Protein AF-A0A946XTW6-F1 (afdb_monomer_lite)

Foldseek 3Di:
DDWDDDPQKIAAPDFWGIKHHKDQDPPRQEIWIWIHTPDPDIDTDTDNYNVVRVVVVVVVSVVSVVD

Secondary structure (DSSP, 8-state):
-EEEEETTEEEEESSEEEEPPPEEPGGG--EE--EEESSS-EE--EESSHHHHHHHHHHHHHHHHH-

pLDDT: mean 86.76, std 9.66, range [60.81, 97.75]

Structure (mmCIF, N/CA/C/O backbone):
data_AF-A0A946XTW6-F1
#
_entry.id   AF-A0A946XTW6-F1
#
loop_
_atom_site.group_PDB
_atom_site.id
_atom_site.type_symbol
_atom_site.label_atom_id
_atom_site.label_alt_id
_atom_site.label_comp_id
_atom_site.label_asym_id
_atom_site.label_entity_id
_atom_site.label_seq_id
_atom_site.pdbx_PDB_ins_code
_atom_site.Cartn_x
_atom_site.Cartn_y
_atom_site.Cartn_z
_atom_site.occupancy
_atom_site.B_iso_or_equiv
_atom_site.auth_seq_id
_atom_site.auth_comp_id
_atom_site.auth_asym_id
_atom_site.auth_atom_id
_atom_site.pdbx_PDB_model_num
ATOM 1 N N . MET A 1 1 ? -7.241 7.361 14.027 1.00 70.38 1 MET A N 1
ATOM 2 C CA . MET A 1 1 ? -7.517 5.890 13.990 1.00 70.38 1 MET A CA 1
ATOM 3 C C . MET A 1 1 ? -6.300 5.104 14.525 1.00 70.38 1 MET A C 1
ATOM 5 O O . MET A 1 1 ? -5.206 5.648 14.473 1.00 70.38 1 MET A O 1
ATOM 9 N N . LYS A 1 2 ? -6.416 3.873 15.071 1.00 76.00 2 LYS A N 1
ATOM 10 C CA . LYS A 1 2 ? -5.217 3.096 15.493 1.00 76.00 2 LYS A CA 1
ATOM 11 C C . LYS A 1 2 ? -4.625 2.312 14.317 1.00 76.00 2 LYS A C 1
ATOM 13 O O . LYS A 1 2 ? -5.321 1.480 13.733 1.00 76.00 2 LYS A O 1
ATOM 18 N N . THR A 1 3 ? -3.341 2.537 14.044 1.00 77.56 3 THR A N 1
ATOM 19 C CA . THR A 1 3 ? -2.571 1.862 12.990 1.00 77.56 3 THR A CA 1
ATOM 20 C C . THR A 1 3 ? -1.465 1.015 13.609 1.00 77.56 3 THR A C 1
ATOM 22 O O . THR A 1 3 ? -0.711 1.499 14.452 1.00 77.56 3 THR A O 1
ATOM 25 N N . TYR A 1 4 ? -1.350 -0.239 13.177 1.00 82.44 4 TYR A N 1
ATOM 26 C CA . TYR A 1 4 ? -0.292 -1.156 13.597 1.00 82.44 4 TYR A CA 1
ATOM 27 C C . TYR A 1 4 ? 0.541 -1.560 12.389 1.00 82.44 4 TYR A C 1
ATOM 29 O O . TYR A 1 4 ? -0.010 -2.095 11.428 1.00 82.44 4 TYR A O 1
ATOM 37 N N . GLU A 1 5 ? 1.854 -1.337 12.445 1.00 82.25 5 GLU A N 1
ATOM 38 C CA . GLU A 1 5 ? 2.775 -1.778 11.399 1.00 82.25 5 GLU A CA 1
ATOM 39 C C . GLU A 1 5 ? 3.511 -3.055 11.814 1.00 82.25 5 GLU A C 1
ATOM 41 O O . GLU A 1 5 ? 4.120 -3.130 12.881 1.00 82.25 5 GLU A O 1
ATOM 46 N N . ILE A 1 6 ? 3.440 -4.077 10.963 1.00 84.12 6 ILE A N 1
ATOM 47 C CA . ILE A 1 6 ? 4.035 -5.394 11.187 1.00 84.12 6 ILE A CA 1
ATOM 48 C C . ILE A 1 6 ? 4.689 -5.836 9.880 1.00 84.12 6 ILE A C 1
ATOM 50 O O . ILE A 1 6 ? 3.992 -6.109 8.910 1.00 84.12 6 ILE A O 1
ATOM 54 N N . GLN A 1 7 ? 6.022 -5.932 9.833 1.00 84.19 7 GLN A N 1
ATOM 55 C CA . GLN A 1 7 ? 6.764 -6.503 8.689 1.00 84.19 7 GLN A CA 1
ATOM 56 C C . GLN A 1 7 ? 6.412 -5.876 7.317 1.00 84.19 7 GLN A C 1
ATOM 58 O O . GLN A 1 7 ? 6.341 -6.564 6.298 1.00 84.19 7 GLN A O 1
ATOM 63 N N . GLY A 1 8 ? 6.159 -4.563 7.281 1.00 81.25 8 GLY A N 1
ATOM 64 C CA . GLY A 1 8 ? 5.760 -3.845 6.064 1.00 81.25 8 GLY A CA 1
ATOM 65 C C . GLY A 1 8 ? 4.265 -3.924 5.739 1.00 81.25 8 GLY A C 1
ATOM 66 O O . GLY A 1 8 ? 3.837 -3.397 4.716 1.00 81.25 8 GLY A O 1
ATOM 67 N N . TYR A 1 9 ? 3.448 -4.513 6.606 1.00 84.00 9 TYR A N 1
ATOM 68 C CA . TYR A 1 9 ? 1.989 -4.488 6.528 1.00 84.00 9 TYR A CA 1
ATOM 69 C C . TYR A 1 9 ? 1.427 -3.498 7.543 1.00 84.00 9 TYR A C 1
ATOM 71 O O . TYR A 1 9 ? 1.935 -3.432 8.659 1.00 84.00 9 TYR A O 1
ATOM 79 N N . ALA A 1 10 ? 0.380 -2.755 7.182 1.00 84.94 10 ALA A N 1
ATOM 80 C CA . ALA A 1 10 ? -0.332 -1.890 8.120 1.00 84.94 10 ALA A CA 1
ATOM 81 C C . ALA A 1 10 ? -1.764 -2.396 8.334 1.00 84.94 10 ALA A C 1
ATOM 83 O O . ALA A 1 10 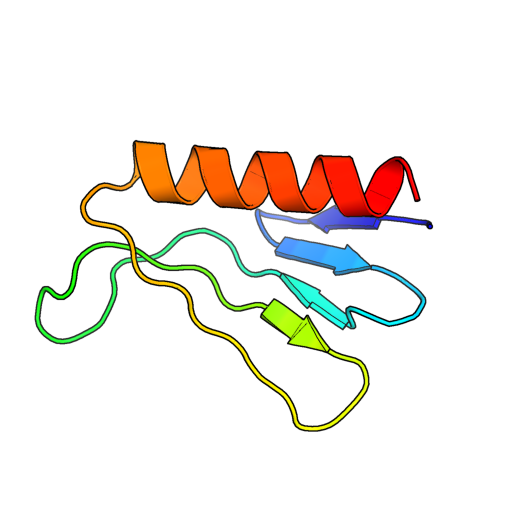? -2.508 -2.598 7.374 1.00 84.94 10 ALA A O 1
ATOM 84 N N . ILE A 1 11 ? -2.143 -2.600 9.595 1.00 79.00 11 ILE A N 1
ATOM 85 C CA . ILE A 1 11 ? -3.508 -2.933 10.015 1.00 79.00 11 ILE A CA 1
ATOM 86 C C . ILE A 1 11 ? -4.131 -1.667 10.577 1.00 79.00 11 ILE A C 1
ATOM 88 O O . ILE A 1 11 ? -3.565 -1.060 11.490 1.00 79.00 11 ILE A O 1
ATOM 92 N N . VAL A 1 12 ? -5.295 -1.285 10.054 1.00 76.81 12 VAL A N 1
ATOM 93 C CA . VAL A 1 12 ? -5.979 -0.068 10.483 1.00 76.81 12 VAL A CA 1
ATOM 94 C C . VAL A 1 12 ? -7.369 -0.412 11.010 1.00 76.81 12 VAL A C 1
ATOM 96 O O . VAL A 1 12 ? -8.253 -0.880 10.297 1.00 76.81 12 VAL A O 1
ATOM 99 N N . LEU A 1 13 ? -7.558 -0.251 12.317 1.00 67.88 13 LEU A N 1
ATOM 100 C CA . LEU A 1 13 ? -8.774 -0.705 12.992 1.00 67.88 13 LEU A CA 1
ATOM 101 C 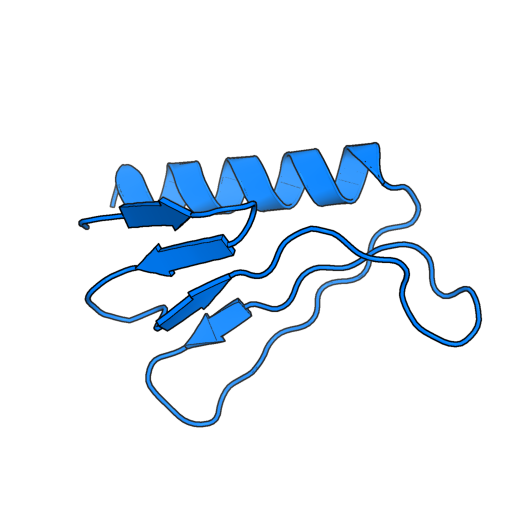C . LEU A 1 13 ? -9.888 0.346 12.847 1.00 67.88 13 LEU A C 1
ATOM 103 O O . LEU A 1 13 ? -10.031 1.169 13.744 1.00 67.88 13 LEU A O 1
ATOM 107 N N . ASP A 1 14 ? -10.610 0.336 11.712 1.00 70.75 14 ASP A N 1
ATOM 108 C CA . ASP A 1 14 ? -11.977 0.890 11.515 1.00 70.75 14 ASP A CA 1
ATOM 109 C C . ASP A 1 14 ? -12.505 0.599 10.079 1.00 70.75 14 ASP A C 1
ATOM 111 O O . ASP A 1 14 ? -13.299 -0.320 9.859 1.00 70.75 14 ASP A O 1
ATOM 115 N N . LYS A 1 15 ? -12.016 1.340 9.064 1.00 62.94 15 LYS A N 1
ATOM 116 C CA . LYS A 1 15 ? -12.498 1.293 7.660 1.00 62.94 15 LYS A CA 1
ATOM 117 C C . LYS A 1 15 ? -11.503 0.732 6.638 1.00 62.94 15 LYS A C 1
ATOM 119 O O . LYS A 1 15 ? -11.925 0.344 5.550 1.00 62.94 15 LYS A O 1
ATOM 124 N N . VAL A 1 16 ? -10.208 0.678 6.955 1.00 63.78 16 VAL A N 1
ATOM 125 C CA . VAL A 1 16 ? -9.152 0.126 6.083 1.00 63.78 16 VAL A CA 1
ATOM 126 C C . VAL A 1 16 ? -8.533 -1.081 6.767 1.00 63.78 16 VAL A C 1
ATOM 128 O O . VAL A 1 16 ? -7.686 -0.953 7.634 1.00 63.78 16 VAL A O 1
ATOM 131 N N . VAL A 1 17 ? -8.945 -2.275 6.374 1.00 69.44 17 VAL A N 1
ATOM 132 C CA . VAL A 1 17 ? -8.574 -3.514 7.062 1.00 69.44 17 VAL A CA 1
ATOM 133 C C . VAL A 1 17 ? -7.080 -3.813 6.922 1.00 69.44 17 VAL A C 1
ATOM 135 O O . VAL A 1 17 ? -6.482 -4.366 7.845 1.00 69.44 17 VAL A O 1
ATOM 138 N N . PHE A 1 18 ? -6.464 -3.466 5.783 1.00 82.88 18 PHE A N 1
ATOM 139 C CA . PHE A 1 18 ? -5.099 -3.905 5.489 1.00 82.88 18 PHE A CA 1
ATOM 140 C C . PHE A 1 18 ? -4.405 -3.093 4.389 1.00 82.88 18 PHE A C 1
ATOM 142 O O . PHE A 1 18 ? -4.971 -2.905 3.311 1.00 82.88 18 PHE A O 1
ATOM 149 N N . LEU A 1 19 ? -3.152 -2.695 4.619 1.00 90.44 19 LEU A N 1
ATOM 150 C CA . LEU A 1 19 ? -2.220 -2.261 3.576 1.00 90.44 19 LEU A CA 1
ATOM 151 C C . LEU A 1 19 ? -1.041 -3.228 3.491 1.00 90.44 19 LEU A C 1
ATOM 153 O O . LEU A 1 19 ? -0.440 -3.572 4.510 1.00 90.44 19 LEU A O 1
ATOM 157 N N . THR A 1 20 ? -0.664 -3.631 2.278 1.00 93.12 20 THR A N 1
ATOM 158 C CA . THR A 1 20 ? 0.531 -4.464 2.073 1.00 93.12 20 THR A CA 1
ATOM 159 C C . THR A 1 20 ? 1.817 -3.646 2.070 1.00 93.12 20 THR A C 1
ATOM 161 O O . THR A 1 20 ? 1.805 -2.418 1.957 1.00 93.12 20 THR A O 1
ATOM 164 N N . ARG A 1 21 ? 2.954 -4.348 2.109 1.00 94.31 21 ARG A N 1
ATOM 165 C CA . ARG A 1 21 ? 4.235 -3.786 1.664 1.00 94.31 21 ARG A CA 1
ATOM 166 C C . ARG A 1 21 ? 4.175 -3.435 0.177 1.00 94.31 21 ARG A C 1
ATOM 168 O O . ARG A 1 21 ? 3.298 -3.936 -0.529 1.00 94.31 21 ARG A O 1
ATOM 175 N N . VAL A 1 22 ? 5.125 -2.633 -0.292 1.00 96.06 22 VAL A N 1
ATOM 176 C CA . VAL A 1 22 ? 5.346 -2.426 -1.728 1.00 96.06 22 VAL A CA 1
ATOM 177 C C . VAL A 1 22 ? 5.973 -3.678 -2.341 1.00 96.06 22 VAL A C 1
ATOM 179 O O . VAL A 1 22 ? 6.905 -4.257 -1.772 1.00 96.06 22 VAL A O 1
ATOM 182 N N . PHE A 1 23 ? 5.464 -4.093 -3.496 1.00 95.69 23 PHE A N 1
ATOM 183 C CA . PHE A 1 23 ? 5.955 -5.215 -4.293 1.00 95.69 23 PHE A CA 1
ATOM 184 C C . PHE A 1 23 ? 5.872 -4.888 -5.791 1.00 95.69 23 PHE A C 1
ATOM 186 O O . PHE A 1 23 ? 5.204 -3.931 -6.181 1.00 95.69 23 PHE A O 1
ATOM 193 N N . GLU A 1 24 ? 6.584 -5.652 -6.618 1.00 96.19 24 GLU A N 1
ATOM 194 C CA . GLU A 1 24 ? 6.519 -5.522 -8.078 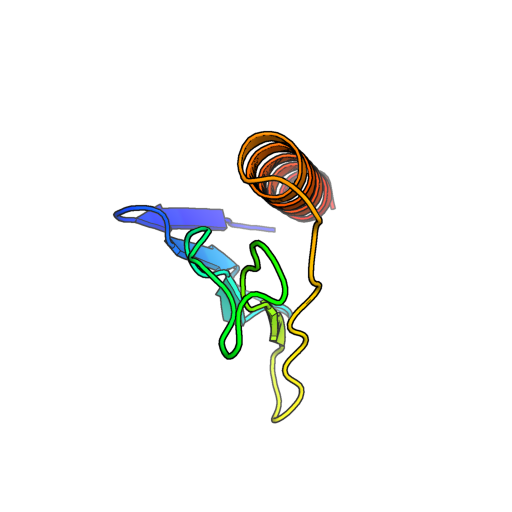1.00 96.19 24 GLU A CA 1
ATOM 195 C C . GLU A 1 24 ? 5.140 -5.952 -8.588 1.00 96.19 24 GLU A C 1
ATOM 197 O O . GLU A 1 24 ? 4.596 -6.969 -8.154 1.00 96.19 24 GLU A O 1
ATOM 202 N N . ALA A 1 25 ? 4.555 -5.147 -9.470 1.00 93.44 25 ALA A N 1
ATOM 203 C CA . ALA A 1 25 ? 3.336 -5.503 -10.176 1.00 93.44 25 ALA A CA 1
ATOM 204 C C . ALA A 1 25 ? 3.629 -6.585 -11.228 1.00 93.44 25 ALA A C 1
ATOM 206 O O . ALA A 1 25 ? 4.765 -6.751 -11.677 1.00 93.44 25 ALA A O 1
ATOM 207 N N . GLU A 1 26 ? 2.594 -7.330 -11.610 1.00 91.44 26 GLU A N 1
ATOM 208 C CA . GLU A 1 26 ? 2.706 -8.340 -12.665 1.00 91.44 26 GLU A CA 1
ATOM 209 C C . GLU A 1 26 ? 3.006 -7.680 -14.021 1.00 91.44 26 GLU A C 1
ATOM 211 O O . GLU A 1 26 ? 2.820 -6.475 -14.197 1.00 91.44 26 GLU A O 1
ATOM 216 N N . ASP A 1 27 ? 3.537 -8.463 -14.961 1.00 90.06 27 ASP A N 1
ATOM 217 C CA . ASP A 1 27 ? 3.786 -8.050 -16.349 1.00 90.06 27 ASP A CA 1
ATOM 218 C C . ASP A 1 27 ? 4.637 -6.777 -16.529 1.00 90.06 27 ASP A C 1
ATOM 220 O O . ASP A 1 27 ? 4.559 -6.089 -17.547 1.00 90.06 27 ASP A O 1
ATOM 224 N N . GLY A 1 28 ? 5.498 -6.463 -15.555 1.00 88.12 28 GLY A N 1
ATOM 225 C CA . GLY A 1 28 ? 6.396 -5.309 -15.633 1.00 88.12 28 GLY A CA 1
ATOM 226 C C . GLY A 1 28 ? 5.688 -3.962 -15.469 1.00 88.12 28 GLY A C 1
ATOM 227 O O . GLY A 1 28 ? 6.249 -2.928 -15.825 1.00 88.12 28 GLY A O 1
ATOM 228 N N . GLU A 1 29 ? 4.486 -3.942 -14.892 1.00 91.19 29 GLU A N 1
ATOM 229 C CA . GLU A 1 29 ? 3.681 -2.729 -14.683 1.00 91.19 29 GLU A CA 1
ATOM 230 C C . GLU A 1 29 ? 4.181 -1.834 -13.524 1.00 91.19 29 GLU A C 1
ATOM 232 O O . GLU A 1 29 ? 3.448 -0.982 -13.015 1.00 91.19 29 GLU A O 1
ATOM 237 N N . GLY A 1 30 ? 5.434 -2.012 -13.099 1.00 94.88 30 GLY A N 1
ATOM 238 C CA . GLY A 1 30 ? 6.083 -1.218 -12.060 1.00 94.88 30 GLY A CA 1
ATOM 239 C C . GLY A 1 30 ? 5.888 -1.788 -10.657 1.00 94.88 30 GLY A C 1
ATOM 240 O O . GLY A 1 30 ? 6.115 -2.971 -10.412 1.00 94.88 30 GLY A O 1
ATOM 241 N N . PHE A 1 31 ? 5.516 -0.935 -9.705 1.00 97.75 31 PHE A N 1
ATOM 242 C CA . PHE A 1 31 ? 5.416 -1.266 -8.283 1.00 97.75 31 PHE A CA 1
ATOM 243 C C . PHE A 1 31 ? 4.042 -0.900 -7.735 1.00 97.75 31 PHE A C 1
ATOM 245 O O . PHE A 1 31 ? 3.449 0.100 -8.130 1.00 97.75 31 PHE A O 1
ATOM 252 N N . GLN A 1 32 ? 3.543 -1.679 -6.784 1.00 96.69 32 GLN A N 1
ATOM 253 C CA . GLN A 1 32 ? 2.243 -1.446 -6.167 1.00 96.69 32 GLN A CA 1
ATOM 254 C C . GLN A 1 32 ? 2.215 -1.866 -4.699 1.00 96.69 32 GLN A C 1
ATOM 256 O O . GLN A 1 32 ? 3.077 -2.594 -4.203 1.00 96.69 32 GLN A O 1
ATOM 261 N N . PHE A 1 33 ? 1.173 -1.429 -4.003 1.00 95.44 33 PHE A N 1
ATOM 262 C CA . PHE A 1 33 ? 0.733 -1.989 -2.731 1.00 95.44 33 PHE A CA 1
ATOM 263 C C . PHE A 1 33 ? -0.789 -2.127 -2.771 1.00 95.44 33 PHE A C 1
ATOM 265 O O . PHE A 1 33 ? -1.470 -1.379 -3.466 1.00 95.44 33 PHE A O 1
ATOM 272 N N . ASN A 1 34 ? -1.341 -3.086 -2.038 1.00 93.75 34 ASN A N 1
ATOM 273 C CA . ASN A 1 34 ? -2.784 -3.261 -1.954 1.00 93.75 34 ASN A CA 1
ATOM 274 C C . ASN A 1 34 ? -3.344 -2.493 -0.761 1.00 93.75 34 ASN A C 1
ATOM 276 O O . ASN A 1 34 ? -2.758 -2.519 0.322 1.00 93.75 34 ASN A O 1
ATOM 280 N N . ILE A 1 35 ? -4.520 -1.905 -0.951 1.00 92.06 35 ILE A N 1
ATOM 281 C CA . ILE A 1 35 ? -5.363 -1.332 0.096 1.00 92.06 35 ILE A CA 1
ATOM 282 C C . ILE A 1 35 ? -6.641 -2.167 0.147 1.00 92.06 35 ILE A C 1
ATOM 284 O O . ILE A 1 35 ? -7.355 -2.278 -0.853 1.00 92.06 35 ILE A O 1
ATOM 288 N N . ARG A 1 36 ? -6.935 -2.760 1.302 1.00 89.19 36 ARG A N 1
ATOM 289 C CA . ARG A 1 36 ? -8.177 -3.494 1.553 1.00 89.19 36 ARG A CA 1
ATOM 290 C C . ARG A 1 36 ? -9.040 -2.707 2.521 1.00 89.19 36 ARG A C 1
ATOM 292 O O . ARG A 1 36 ? -8.598 -2.395 3.625 1.00 89.19 36 ARG A O 1
ATOM 299 N N . PHE A 1 37 ? -10.265 -2.409 2.114 1.00 83.69 37 PHE A N 1
ATOM 300 C CA . PHE A 1 37 ? -11.237 -1.707 2.947 1.00 83.69 37 PHE A CA 1
ATOM 301 C C 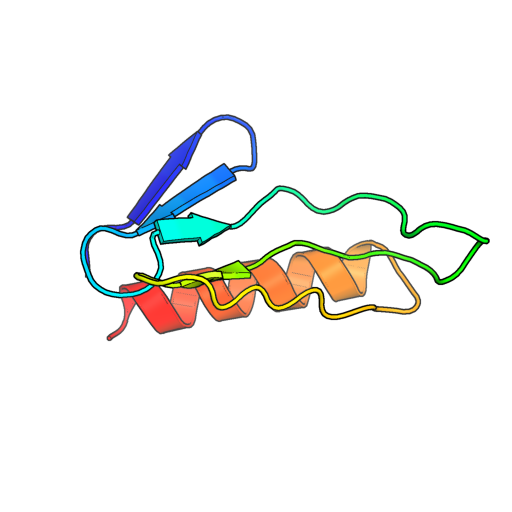. PHE A 1 37 ? -12.078 -2.694 3.757 1.00 83.69 37 PHE A C 1
ATOM 303 O O . PHE A 1 37 ? -12.023 -3.903 3.536 1.00 83.69 37 PHE A O 1
ATOM 310 N N . ASN A 1 38 ? -12.833 -2.181 4.724 1.00 74.81 38 ASN A N 1
ATOM 311 C CA . ASN A 1 38 ? -13.848 -2.946 5.433 1.00 74.81 38 ASN A CA 1
ATOM 312 C C . ASN A 1 38 ? -14.991 -3.235 4.441 1.00 74.81 38 ASN A C 1
ATOM 314 O O . ASN A 1 38 ? -15.788 -2.350 4.133 1.00 74.81 38 ASN A O 1
ATOM 318 N N . GLY A 1 39 ? -14.955 -4.429 3.837 1.00 69.56 39 GLY A N 1
ATOM 319 C CA . GLY A 1 39 ? -15.772 -4.860 2.696 1.00 69.56 39 GLY A CA 1
ATOM 320 C C . GLY A 1 39 ? -14.947 -5.608 1.634 1.00 69.56 39 GLY A C 1
ATOM 321 O O . GLY A 1 39 ? -13.761 -5.880 1.826 1.00 69.56 39 GLY A O 1
ATOM 322 N N . ASP A 1 40 ? -15.558 -5.913 0.486 1.00 76.75 40 ASP A N 1
ATOM 323 C CA . ASP A 1 40 ? -14.890 -6.613 -0.631 1.00 76.75 40 ASP A CA 1
ATOM 324 C C . ASP A 1 40 ? -14.150 -5.671 -1.601 1.00 76.75 40 ASP A C 1
ATOM 326 O O . ASP A 1 40 ? -13.679 -6.087 -2.661 1.00 76.75 40 ASP A O 1
ATOM 330 N N . LEU A 1 41 ? -13.996 -4.390 -1.240 1.00 83.06 41 LEU A N 1
ATOM 331 C CA . LEU A 1 41 ? -13.260 -3.424 -2.052 1.00 83.06 41 LEU A CA 1
ATOM 332 C C . LEU A 1 41 ? -11.745 -3.549 -1.830 1.00 83.06 41 LEU A C 1
ATOM 334 O O . LEU A 1 41 ? -11.230 -3.363 -0.721 1.00 83.06 41 LEU A O 1
ATOM 338 N N . ARG A 1 42 ? -11.028 -3.786 -2.930 1.00 88.06 42 ARG A N 1
ATOM 339 C CA . ARG A 1 42 ? -9.565 -3.771 -3.016 1.00 88.06 42 ARG A CA 1
ATOM 340 C C . ARG A 1 42 ? -9.126 -2.715 -4.021 1.00 88.06 42 ARG A C 1
ATOM 342 O O . ARG A 1 42 ? -9.600 -2.712 -5.153 1.00 88.06 42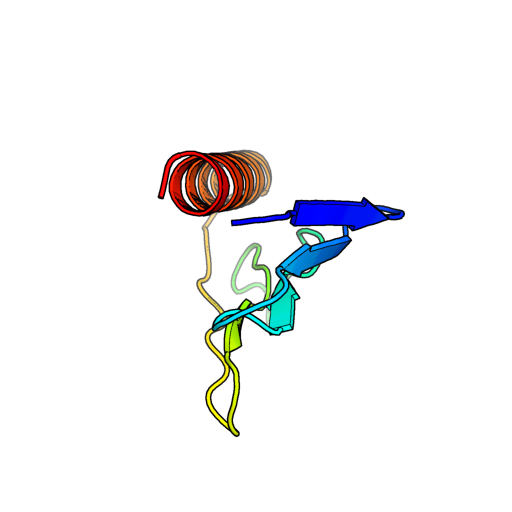 ARG A O 1
ATOM 349 N N . LEU A 1 43 ? -8.172 -1.878 -3.628 1.00 90.31 43 LEU A N 1
ATOM 350 C CA . LEU A 1 43 ? -7.448 -0.993 -4.539 1.00 90.31 43 LEU A CA 1
ATOM 351 C C . LEU A 1 43 ? -5.994 -1.455 -4.650 1.00 90.31 43 LEU A C 1
ATOM 353 O O . LEU A 1 43 ? -5.392 -1.857 -3.654 1.00 90.31 43 LEU A O 1
ATOM 357 N N . ALA A 1 44 ? -5.445 -1.400 -5.859 1.00 92.06 44 ALA A N 1
ATOM 358 C CA . ALA A 1 44 ? -4.060 -1.755 -6.161 1.00 92.06 44 ALA A CA 1
ATOM 359 C C . ALA A 1 44 ? -3.433 -0.643 -7.021 1.00 92.06 44 ALA A C 1
ATOM 361 O O . ALA A 1 44 ? -3.304 -0.807 -8.234 1.00 92.06 44 ALA A O 1
ATOM 362 N N . PRO A 1 45 ? -3.143 0.537 -6.439 1.00 92.38 45 PRO A N 1
ATOM 363 C CA . PRO A 1 45 ? -2.484 1.613 -7.168 1.00 92.38 45 PRO A CA 1
ATOM 364 C C . PRO A 1 45 ? -1.103 1.167 -7.658 1.00 92.38 45 PRO A C 1
ATOM 366 O O . PRO A 1 45 ? -0.357 0.521 -6.919 1.00 92.38 45 PRO A O 1
ATOM 369 N N . ARG A 1 46 ? -0.776 1.541 -8.896 1.00 95.38 46 ARG A N 1
ATOM 370 C CA . ARG A 1 46 ? 0.487 1.216 -9.565 1.00 95.38 46 ARG A CA 1
ATOM 371 C C . ARG A 1 46 ? 1.322 2.472 -9.751 1.00 95.38 46 ARG A C 1
ATOM 373 O O . ARG A 1 46 ? 0.784 3.544 -10.018 1.00 95.38 46 ARG A O 1
ATOM 380 N N . PHE A 1 47 ? 2.629 2.308 -9.634 1.00 96.50 47 PHE A N 1
ATOM 381 C CA . PHE A 1 47 ? 3.618 3.375 -9.681 1.00 96.50 47 PHE A CA 1
ATOM 382 C C . PHE A 1 47 ? 4.799 2.941 -10.536 1.00 96.50 47 PHE A C 1
ATOM 384 O O . PHE A 1 47 ? 5.157 1.762 -10.563 1.00 96.50 47 PHE A O 1
ATOM 391 N N . ALA A 1 48 ? 5.438 3.897 -11.205 1.00 95.94 48 ALA A N 1
ATOM 392 C CA . ALA A 1 48 ? 6.537 3.592 -12.113 1.00 95.94 48 ALA A CA 1
ATOM 393 C C . ALA A 1 48 ? 7.782 3.104 -11.358 1.00 95.94 48 ALA A C 1
ATOM 395 O O . ALA A 1 48 ? 8.549 2.293 -11.874 1.00 95.94 48 ALA A O 1
ATOM 396 N N . THR A 1 49 ? 7.994 3.587 -10.128 1.00 96.88 49 THR A N 1
ATOM 397 C CA . THR A 1 49 ? 9.201 3.288 -9.349 1.00 96.88 49 THR A CA 1
ATOM 398 C C . THR A 1 49 ? 8.887 2.856 -7.917 1.00 96.88 49 THR A C 1
ATOM 400 O O . THR A 1 49 ? 7.899 3.281 -7.315 1.00 96.88 49 THR A O 1
ATOM 403 N N . ARG A 1 50 ? 9.766 2.032 -7.330 1.00 96.00 50 ARG A N 1
ATOM 404 C CA . ARG A 1 50 ? 9.639 1.597 -5.932 1.00 96.00 50 ARG A CA 1
ATOM 405 C C . ARG A 1 50 ? 9.646 2.765 -4.934 1.00 96.00 50 ARG A C 1
ATOM 407 O O . ARG A 1 50 ? 8.771 2.771 -4.073 1.00 96.00 50 ARG A O 1
ATOM 414 N N . PRO A 1 51 ? 10.540 3.772 -5.054 1.00 97.69 51 PRO A N 1
ATOM 415 C CA . PRO A 1 51 ? 10.525 4.930 -4.158 1.00 97.69 51 PRO A CA 1
ATOM 416 C C . PRO A 1 51 ? 9.216 5.723 -4.209 1.00 97.69 51 PRO A C 1
ATOM 418 O O . PRO A 1 51 ? 8.753 6.208 -3.180 1.00 97.69 51 PRO A O 1
ATOM 421 N N . GLU A 1 52 ? 8.598 5.833 -5.387 1.00 97.31 52 GLU A N 1
ATOM 422 C CA . GLU A 1 52 ? 7.293 6.477 -5.541 1.00 97.31 52 GLU A CA 1
ATOM 423 C C . GLU A 1 52 ? 6.199 5.692 -4.806 1.00 97.31 52 GLU A C 1
ATOM 425 O O . GLU A 1 52 ? 5.460 6.268 -4.007 1.00 97.31 52 GLU A O 1
ATOM 430 N N . ALA A 1 53 ? 6.141 4.372 -4.999 1.00 97.06 53 ALA A N 1
ATOM 431 C CA . ALA A 1 53 ? 5.196 3.512 -4.291 1.00 97.06 53 ALA A CA 1
ATOM 432 C C . ALA A 1 53 ? 5.384 3.568 -2.761 1.00 97.06 53 ALA A C 1
ATOM 434 O O . ALA A 1 53 ? 4.401 3.647 -2.020 1.00 97.06 53 ALA A O 1
ATOM 435 N N . ASP A 1 54 ? 6.633 3.568 -2.283 1.00 96.38 54 ASP A N 1
ATOM 436 C CA . ASP A 1 54 ? 6.965 3.663 -0.856 1.00 96.38 54 ASP A CA 1
ATOM 437 C C . ASP A 1 54 ? 6.534 5.017 -0.263 1.00 96.38 54 ASP A C 1
ATOM 439 O O . ASP A 1 54 ? 5.955 5.065 0.831 1.00 96.38 54 ASP A O 1
ATOM 443 N N . LEU A 1 55 ? 6.753 6.119 -0.994 1.00 96.50 55 LEU A N 1
ATOM 444 C CA . LEU A 1 55 ? 6.306 7.456 -0.596 1.00 96.50 55 LEU A CA 1
ATOM 445 C C . LEU A 1 55 ? 4.780 7.510 -0.478 1.00 96.50 55 LEU A C 1
ATOM 447 O O . LEU A 1 55 ? 4.258 7.939 0.550 1.00 96.50 55 LEU A O 1
ATOM 451 N N . GLN A 1 56 ? 4.063 7.036 -1.497 1.00 96.06 56 GLN A N 1
ATOM 452 C CA . GLN A 1 56 ? 2.599 7.069 -1.525 1.00 96.06 56 GLN A CA 1
ATOM 453 C C . GLN A 1 56 ? 1.987 6.200 -0.422 1.00 96.06 56 GLN A C 1
ATOM 455 O O . GLN A 1 56 ? 1.062 6.636 0.267 1.00 96.06 56 GLN A O 1
ATOM 460 N N . ARG A 1 57 ? 2.552 5.011 -0.166 1.00 93.75 57 ARG A N 1
ATOM 461 C CA . ARG A 1 57 ? 2.156 4.161 0.968 1.00 93.75 57 ARG A CA 1
ATOM 462 C C . ARG A 1 57 ? 2.338 4.892 2.299 1.00 93.75 57 ARG A C 1
ATOM 464 O O . ARG A 1 57 ? 1.447 4.855 3.145 1.00 93.75 57 ARG A O 1
ATOM 471 N N . SER A 1 58 ? 3.472 5.564 2.483 1.00 92.94 58 SER A N 1
ATOM 472 C CA . SER A 1 58 ? 3.793 6.279 3.725 1.00 92.94 58 SER A CA 1
ATOM 473 C C . SER A 1 58 ? 2.872 7.480 3.954 1.00 92.94 58 SER A C 1
ATOM 475 O O . SER A 1 58 ? 2.385 7.681 5.066 1.00 92.94 58 SER A O 1
ATOM 477 N N . LEU A 1 59 ? 2.578 8.247 2.898 1.00 93.75 59 LEU A N 1
ATOM 478 C CA . LEU A 1 59 ? 1.629 9.362 2.950 1.00 93.75 59 LEU A CA 1
ATOM 479 C C . LEU A 1 59 ? 0.215 8.888 3.296 1.00 93.75 59 LEU A C 1
ATOM 481 O O . LEU A 1 59 ? -0.448 9.514 4.120 1.00 93.75 59 LEU A O 1
ATOM 485 N N . LEU A 1 60 ? -0.226 7.760 2.730 1.00 90.44 60 LEU A N 1
ATOM 486 C CA . LEU A 1 60 ? -1.520 7.168 3.058 1.00 90.44 60 LEU A CA 1
ATOM 487 C C . LEU A 1 60 ? -1.590 6.732 4.529 1.00 90.44 60 LEU A C 1
ATOM 489 O O . LEU A 1 60 ? -2.555 7.060 5.212 1.00 90.44 60 LEU A O 1
ATOM 493 N N . ILE A 1 61 ? -0.565 6.047 5.046 1.00 88.00 61 ILE A N 1
ATOM 494 C CA . ILE A 1 61 ? -0.500 5.650 6.466 1.00 88.00 61 ILE A CA 1
ATOM 495 C C . ILE A 1 61 ? -0.558 6.876 7.385 1.00 88.00 61 ILE A C 1
ATOM 497 O O . ILE A 1 61 ? -1.276 6.858 8.388 1.00 88.00 61 ILE A O 1
ATOM 501 N N . LYS A 1 62 ? 0.159 7.949 7.033 1.00 88.62 62 LYS A N 1
ATOM 502 C CA . LYS A 1 62 ? 0.115 9.214 7.770 1.00 88.62 62 LYS A CA 1
ATOM 503 C C . LYS A 1 62 ? -1.294 9.813 7.767 1.00 88.62 62 LYS A C 1
ATOM 505 O O . LYS A 1 62 ? -1.835 10.075 8.834 1.00 88.62 62 LYS A O 1
ATOM 510 N N . ALA A 1 63 ? -1.920 9.933 6.596 1.00 86.62 63 ALA A N 1
ATOM 511 C CA . ALA A 1 63 ? -3.275 10.470 6.466 1.00 86.62 63 ALA A CA 1
ATOM 512 C C . ALA A 1 63 ? -4.320 9.660 7.255 1.00 86.62 63 ALA A C 1
ATOM 514 O O . ALA A 1 63 ? -5.232 10.237 7.835 1.00 86.62 63 ALA A O 1
ATOM 515 N N . LEU A 1 64 ? -4.176 8.332 7.318 1.00 83.62 64 LEU A N 1
ATOM 516 C CA . LEU A 1 64 ? -5.048 7.461 8.116 1.00 83.62 64 LEU A CA 1
ATOM 517 C C . LEU A 1 64 ? -4.826 7.602 9.629 1.00 83.62 64 LEU A C 1
ATOM 519 O O . LEU A 1 64 ? -5.723 7.283 10.408 1.00 83.62 64 LEU A O 1
ATOM 523 N N . SER A 1 65 ? -3.635 8.031 10.047 1.00 80.62 65 SER A N 1
ATOM 524 C CA . SER A 1 65 ? -3.287 8.209 11.461 1.00 80.62 65 SER A CA 1
ATOM 525 C C . SER A 1 65 ? -3.721 9.580 11.984 1.00 80.62 65 SER A C 1
ATOM 527 O O . SER A 1 65 ? -4.157 9.670 13.130 1.00 80.62 65 SER A O 1
ATOM 529 N N . ASP A 1 66 ? -3.649 10.605 11.130 1.00 80.88 66 ASP A N 1
ATOM 530 C CA . ASP A 1 66 ? -4.049 11.988 11.426 1.00 80.88 66 ASP A CA 1
ATOM 531 C C . ASP A 1 66 ? -5.582 12.209 11.356 1.00 80.88 66 ASP A C 1
ATOM 533 O O . ASP A 1 66 ? -6.063 13.263 11.775 1.00 80.88 66 ASP A O 1
ATOM 537 N N . ALA A 1 67 ? -6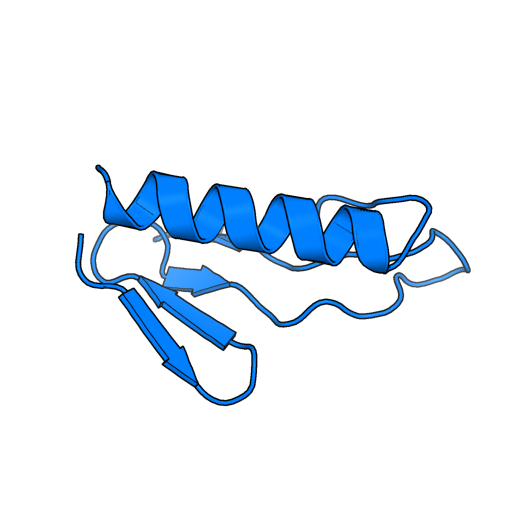.341 11.232 10.838 1.00 60.81 67 ALA A N 1
ATOM 538 C CA . ALA A 1 67 ? -7.810 11.217 10.768 1.00 60.81 67 ALA A CA 1
ATOM 539 C C . ALA A 1 67 ? -8.475 10.583 12.007 1.00 60.81 67 ALA A C 1
ATOM 541 O O . ALA A 1 67 ? -9.536 11.104 12.413 1.00 60.81 67 ALA A O 1
#

Radius of gyration: 11.71 Å; chains: 1; bounding box: 26×20×32 Å

Sequence (67 aa):
MKTYEIQGYAIVLDKVVFLTRVFEAEDGEGFQFNIRFNGDLRLAPRFATRPEADLQRSLLIKALSDA